Protein AF-A0A355SDH8-F1 (afdb_monomer)

Foldseek 3Di:
DDDPPPPPPLPVDDLVVVCVQFVVLSVLQVPDDPVLNCLLSPPDPDDDDDDDPPNCPLSSVLSNLVCCCRVVVDPNVPDDDDDDDPVSVVVSVVSNCVRVDPPVPPDD

pLDDT: mean 80.69, std 19.31, range [29.2, 95.12]

Structure (mmCIF, N/CA/C/O backbone):
data_AF-A0A355SDH8-F1
#
_entry.id   AF-A0A355SDH8-F1
#
loop_
_atom_site.group_PDB
_atom_site.id
_atom_site.type_symbol
_atom_site.label_atom_id
_atom_site.label_alt_id
_atom_site.label_comp_id
_atom_site.label_asym_id
_atom_site.label_entity_id
_atom_site.label_seq_id
_atom_site.pdbx_PDB_ins_code
_atom_site.Cartn_x
_atom_site.Cartn_y
_atom_site.Cartn_z
_atom_site.occupancy
_atom_site.B_iso_or_equiv
_atom_site.auth_seq_id
_atom_site.auth_comp_id
_atom_site.auth_asym_id
_atom_site.auth_atom_id
_atom_site.pdbx_PDB_model_num
ATOM 1 N N . MET A 1 1 ? 25.292 5.779 -24.339 1.00 31.70 1 MET A N 1
ATOM 2 C CA . MET A 1 1 ? 24.368 4.730 -24.814 1.00 31.70 1 MET A CA 1
ATOM 3 C C . MET A 1 1 ? 23.201 4.676 -23.837 1.00 31.70 1 MET A C 1
ATOM 5 O O . MET A 1 1 ? 23.418 4.231 -22.715 1.00 31.70 1 MET A O 1
ATOM 9 N N . PRO A 1 2 ? 22.033 5.254 -24.157 1.00 29.20 2 PRO A N 1
ATOM 10 C CA . PRO A 1 2 ? 20.913 5.255 -23.227 1.00 29.20 2 PRO A CA 1
ATOM 11 C C . PRO A 1 2 ? 20.304 3.853 -23.187 1.00 29.20 2 PRO A C 1
ATOM 13 O O . PRO A 1 2 ? 20.044 3.239 -24.219 1.00 29.20 2 PRO A O 1
ATOM 16 N N . VAL A 1 3 ? 20.135 3.326 -21.980 1.00 30.62 3 VAL A N 1
ATOM 17 C CA . VAL A 1 3 ? 19.501 2.030 -21.750 1.00 30.62 3 VAL A CA 1
ATOM 18 C C . VAL A 1 3 ? 18.007 2.213 -22.016 1.00 30.62 3 VAL A C 1
ATOM 20 O O . VAL A 1 3 ? 17.340 2.963 -21.305 1.00 30.62 3 VAL A O 1
ATOM 23 N N . HIS A 1 4 ? 17.489 1.576 -23.067 1.00 29.98 4 HIS A N 1
ATOM 24 C CA . HIS A 1 4 ? 16.054 1.505 -23.335 1.00 29.98 4 HIS A CA 1
ATOM 25 C C . HIS A 1 4 ? 15.353 0.816 -22.154 1.00 29.98 4 HIS A C 1
ATOM 27 O O . HIS A 1 4 ? 15.477 -0.391 -21.958 1.00 29.98 4 HIS A O 1
ATOM 33 N N . LEU A 1 5 ? 14.604 1.590 -21.366 1.00 35.72 5 LEU A N 1
ATOM 34 C CA . LEU A 1 5 ? 13.802 1.145 -20.216 1.00 35.72 5 LEU A CA 1
ATOM 35 C C . LEU A 1 5 ? 12.503 0.417 -20.626 1.00 35.72 5 LEU A C 1
ATOM 37 O O . LEU A 1 5 ? 11.496 0.492 -19.927 1.00 35.72 5 LEU A O 1
ATOM 41 N N . GLU A 1 6 ? 12.483 -0.286 -21.759 1.00 36.78 6 GLU A N 1
ATOM 42 C CA . GLU A 1 6 ? 11.230 -0.821 -22.309 1.00 36.78 6 GLU A CA 1
ATOM 43 C C . GLU A 1 6 ? 10.765 -2.150 -21.691 1.00 36.78 6 GLU A C 1
ATOM 45 O O . GLU A 1 6 ? 9.621 -2.530 -21.912 1.00 36.78 6 GLU A O 1
ATOM 50 N N . ASN A 1 7 ? 11.566 -2.824 -20.853 1.00 34.34 7 ASN A N 1
ATOM 51 C CA . ASN A 1 7 ? 11.279 -4.216 -20.459 1.00 34.34 7 ASN A CA 1
ATOM 52 C C . ASN A 1 7 ? 11.299 -4.541 -18.953 1.00 34.34 7 ASN A C 1
ATOM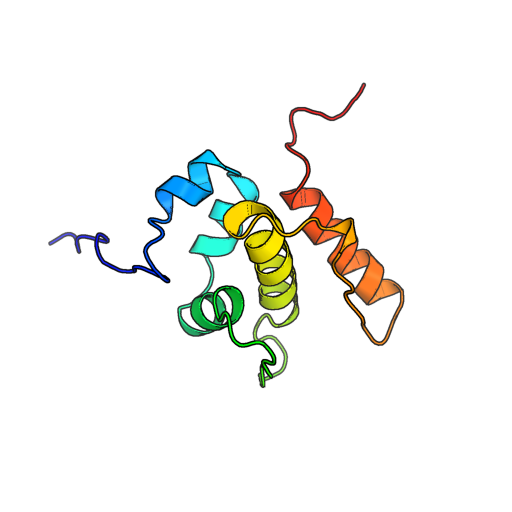 54 O O . ASN A 1 7 ? 11.472 -5.699 -18.583 1.00 34.34 7 ASN A O 1
ATOM 58 N N . LEU A 1 8 ? 11.027 -3.584 -18.061 1.00 38.94 8 LEU A N 1
ATOM 59 C CA . LEU A 1 8 ? 10.630 -3.915 -16.679 1.00 38.94 8 LEU A CA 1
ATOM 60 C C . LEU A 1 8 ? 9.107 -4.091 -16.604 1.00 38.94 8 LEU A C 1
ATOM 62 O O . LEU A 1 8 ? 8.379 -3.308 -15.997 1.00 38.94 8 LEU A O 1
ATOM 66 N N . ALA A 1 9 ? 8.618 -5.133 -17.282 1.00 40.47 9 ALA A N 1
ATOM 67 C CA . ALA A 1 9 ? 7.240 -5.582 -17.175 1.00 40.47 9 ALA A CA 1
ATOM 68 C C . ALA A 1 9 ? 7.039 -6.226 -15.802 1.00 40.47 9 ALA A C 1
ATOM 70 O O . ALA A 1 9 ? 7.391 -7.379 -15.565 1.00 40.47 9 ALA A O 1
ATOM 71 N N . VAL A 1 10 ? 6.441 -5.474 -14.889 1.00 48.72 10 VAL A N 1
ATOM 72 C CA . VAL A 1 10 ? 5.877 -6.048 -13.676 1.00 48.72 10 VAL A CA 1
ATOM 73 C C . VAL A 1 10 ? 4.482 -6.550 -14.032 1.00 48.72 10 VAL A C 1
ATOM 75 O O . VAL A 1 10 ? 3.513 -5.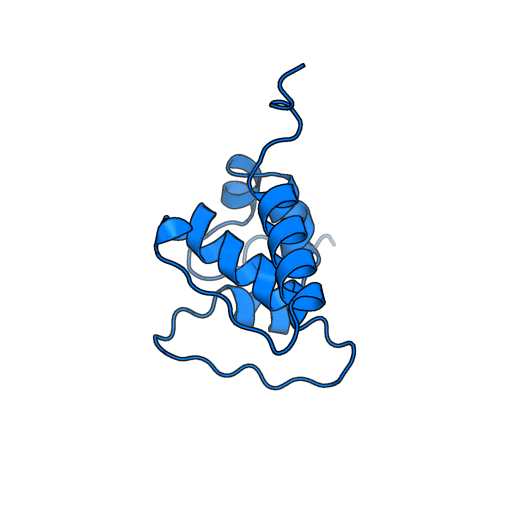801 -13.947 1.00 48.72 10 VAL A O 1
ATOM 78 N N . GLY A 1 11 ? 4.419 -7.780 -14.553 1.00 50.47 11 GLY A N 1
ATOM 79 C CA . GLY A 1 11 ? 3.193 -8.440 -15.013 1.00 50.47 11 GLY A CA 1
ATOM 80 C C . GLY A 1 11 ? 2.400 -7.610 -16.026 1.00 50.47 11 GLY A C 1
ATOM 81 O O . GLY A 1 11 ? 1.466 -6.924 -15.644 1.00 50.47 11 GLY A O 1
ATOM 82 N N . ASN A 1 12 ? 2.747 -7.656 -17.316 1.00 48.78 12 ASN A N 1
ATOM 83 C CA . ASN A 1 12 ? 2.028 -7.017 -18.442 1.00 48.78 12 ASN A CA 1
ATOM 84 C C . ASN A 1 12 ? 1.711 -5.500 -18.346 1.00 48.78 12 ASN A C 1
ATOM 86 O O . ASN A 1 12 ? 1.218 -4.924 -19.315 1.00 48.78 12 ASN A O 1
ATOM 90 N N . LEU A 1 13 ? 1.995 -4.822 -17.232 1.00 56.81 13 LEU A N 1
ATOM 91 C CA . LEU A 1 13 ? 1.663 -3.422 -16.989 1.00 56.81 13 LEU A CA 1
ATOM 92 C C . LEU A 1 13 ? 2.875 -2.538 -17.277 1.00 56.81 13 LEU A C 1
ATOM 94 O O . LEU A 1 13 ? 3.895 -2.606 -16.590 1.00 56.81 13 LEU A O 1
ATOM 98 N N . LYS A 1 14 ? 2.749 -1.665 -18.280 1.00 70.44 14 LYS A N 1
ATOM 99 C CA . LYS A 1 14 ? 3.714 -0.585 -18.521 1.00 70.44 14 LYS A CA 1
ATOM 100 C C . LYS A 1 14 ? 3.508 0.496 -17.461 1.00 70.44 14 LYS A C 1
ATOM 102 O O . LYS A 1 14 ? 2.381 0.942 -17.283 1.00 70.44 14 LYS A O 1
ATOM 107 N N . TYR A 1 15 ? 4.564 0.969 -16.795 1.00 74.12 15 TYR A N 1
ATOM 108 C CA . TYR A 1 15 ? 4.411 1.967 -15.723 1.00 74.12 15 TYR A CA 1
ATOM 109 C C . TYR A 1 15 ? 3.731 3.266 -16.179 1.00 74.12 15 TYR A C 1
ATOM 111 O O . TYR A 1 15 ? 3.016 3.870 -15.389 1.00 74.12 15 TYR A O 1
ATOM 119 N N . LYS A 1 16 ? 3.854 3.631 -17.461 1.00 73.31 16 LYS A N 1
ATOM 120 C CA . LYS A 1 16 ? 3.108 4.742 -18.072 1.00 73.31 16 LYS A CA 1
ATOM 121 C C . LYS A 1 16 ? 1.589 4.647 -17.845 1.00 73.31 16 LYS A C 1
ATOM 123 O O . LYS A 1 16 ? 0.958 5.642 -17.533 1.00 73.31 16 LYS A O 1
ATOM 128 N N . TYR A 1 17 ? 1.016 3.444 -17.897 1.00 78.56 17 TYR A N 1
ATOM 129 C CA . TYR A 1 17 ? -0.406 3.237 -17.596 1.00 78.56 17 TYR A CA 1
ATOM 130 C C . TYR A 1 17 ? -0.762 3.607 -16.146 1.00 78.56 17 TYR A C 1
ATOM 132 O O . TYR A 1 17 ? -1.865 4.065 -15.873 1.00 78.56 17 TYR A O 1
ATOM 140 N N . ILE A 1 18 ? 0.161 3.407 -15.201 1.00 76.75 18 ILE A N 1
ATOM 141 C CA . ILE A 1 18 ? -0.045 3.781 -13.798 1.00 76.75 18 ILE A CA 1
ATOM 142 C C . ILE A 1 18 ? -0.006 5.304 -13.639 1.00 76.75 18 ILE A C 1
ATOM 144 O O . ILE A 1 18 ? -0.824 5.847 -12.900 1.00 76.75 18 ILE A O 1
ATOM 148 N N . GLU A 1 19 ? 0.910 5.980 -14.337 1.00 79.88 19 GLU A N 1
ATOM 149 C CA . GLU A 1 19 ? 0.993 7.446 -14.363 1.00 79.88 19 GLU A CA 1
ATOM 150 C C . GLU A 1 19 ? -0.330 8.072 -14.819 1.00 79.88 19 GLU A C 1
ATOM 152 O O . GLU A 1 19 ? -0.853 8.950 -14.135 1.00 79.88 19 GLU A O 1
ATOM 157 N N . ASP A 1 20 ? -0.921 7.533 -15.891 1.00 78.81 20 ASP A N 1
ATOM 158 C CA . ASP A 1 20 ? -2.217 7.974 -16.421 1.00 78.81 20 ASP A CA 1
ATOM 159 C C . ASP A 1 20 ? -3.380 7.760 -15.421 1.00 78.81 20 ASP A C 1
ATOM 161 O O . ASP A 1 20 ? -4.397 8.449 -15.492 1.00 78.81 20 ASP A O 1
ATOM 165 N N . ILE A 1 21 ? -3.248 6.814 -14.476 1.00 81.38 21 ILE A N 1
ATOM 166 C CA . ILE A 1 21 ? -4.243 6.566 -13.417 1.00 81.38 21 ILE A CA 1
ATOM 167 C C . ILE A 1 21 ? -4.068 7.528 -12.237 1.00 81.38 21 ILE A C 1
ATOM 169 O O . ILE A 1 21 ? -5.053 8.059 -11.726 1.00 81.38 21 ILE A O 1
ATOM 173 N N . CYS A 1 22 ? -2.842 7.667 -11.729 1.00 81.50 22 CYS A N 1
ATOM 174 C CA . CYS A 1 22 ? -2.531 8.479 -10.555 1.00 81.50 22 CYS A CA 1
ATOM 175 C C . CYS A 1 22 ? -1.036 8.800 -10.507 1.00 81.50 22 CYS A C 1
ATOM 177 O O . CYS A 1 22 ? -0.193 7.928 -10.258 1.00 81.50 22 CYS A O 1
ATOM 179 N N . LYS A 1 23 ? -0.719 10.086 -10.670 1.00 84.38 23 LYS A N 1
ATOM 180 C CA . LYS A 1 23 ? 0.656 10.577 -10.705 1.00 84.38 23 LYS A CA 1
ATOM 181 C C . LYS A 1 23 ? 1.380 10.390 -9.371 1.00 84.38 23 LYS A C 1
ATOM 183 O O . LYS A 1 23 ? 2.531 9.967 -9.353 1.00 84.38 23 LYS A O 1
ATOM 188 N N . GLU A 1 24 ? 0.726 10.656 -8.244 1.00 85.50 24 GLU A N 1
ATOM 189 C CA . GLU A 1 24 ? 1.361 10.570 -6.927 1.00 85.50 24 GLU A CA 1
ATOM 190 C C . GLU A 1 24 ? 1.721 9.122 -6.559 1.00 85.50 24 GLU A C 1
ATOM 192 O O . GLU A 1 24 ? 2.790 8.865 -5.994 1.00 85.50 24 GLU A O 1
ATOM 197 N N . PHE A 1 25 ? 0.856 8.161 -6.904 1.00 87.62 25 PHE A N 1
ATOM 198 C CA . PHE A 1 25 ? 1.174 6.741 -6.766 1.00 87.62 25 PHE A CA 1
ATOM 199 C C . PHE A 1 25 ? 2.327 6.345 -7.691 1.00 87.62 25 PHE A C 1
ATOM 201 O O . PHE A 1 25 ? 3.269 5.704 -7.224 1.00 87.62 25 PHE A O 1
ATOM 208 N N . TYR A 1 26 ? 2.294 6.753 -8.963 1.00 89.19 26 TYR A N 1
ATOM 209 C CA . TYR A 1 26 ? 3.376 6.489 -9.912 1.00 89.19 26 TYR A CA 1
ATOM 210 C C . TYR A 1 26 ? 4.729 7.001 -9.398 1.00 89.19 26 TYR A C 1
ATOM 212 O O . TYR A 1 26 ? 5.678 6.222 -9.305 1.00 89.19 26 TYR A O 1
ATOM 220 N N . ASP A 1 27 ? 4.793 8.260 -8.957 1.00 89.81 27 ASP A N 1
ATOM 221 C CA . ASP A 1 27 ? 6.008 8.894 -8.434 1.00 89.81 27 ASP A CA 1
ATOM 222 C C . ASP A 1 27 ? 6.572 8.160 -7.204 1.00 89.81 27 ASP A C 1
ATOM 224 O O . ASP A 1 27 ? 7.790 8.094 -7.010 1.00 89.81 27 ASP A O 1
ATOM 228 N N . SER A 1 28 ? 5.700 7.605 -6.356 1.00 91.50 28 SER A N 1
ATOM 229 C CA . SER A 1 28 ? 6.097 6.735 -5.242 1.00 91.50 28 SER A CA 1
ATOM 230 C C . SER A 1 28 ? 6.606 5.381 -5.743 1.00 91.50 28 SER A C 1
ATOM 232 O O . SER A 1 28 ? 7.654 4.906 -5.302 1.00 91.50 28 SER A O 1
ATOM 234 N N . PHE A 1 29 ? 5.878 4.756 -6.665 1.00 92.12 29 PHE A N 1
ATOM 235 C CA . PHE A 1 29 ? 6.133 3.400 -7.130 1.00 92.12 29 PHE A CA 1
ATOM 236 C C . PHE A 1 29 ? 7.446 3.284 -7.917 1.00 92.12 29 PHE A C 1
ATOM 238 O O . PHE A 1 29 ? 8.214 2.344 -7.705 1.00 92.12 29 PHE A O 1
ATOM 245 N N . ILE A 1 30 ? 7.765 4.250 -8.786 1.00 92.19 30 ILE A N 1
ATOM 246 C CA . ILE A 1 30 ? 8.997 4.203 -9.591 1.00 92.19 30 ILE A CA 1
ATOM 247 C C . ILE A 1 30 ? 10.270 4.291 -8.740 1.00 92.19 30 ILE A C 1
ATOM 249 O O . ILE A 1 30 ? 11.285 3.705 -9.122 1.00 92.19 30 ILE A O 1
ATOM 253 N N . LYS A 1 31 ? 10.200 4.957 -7.576 1.00 93.50 31 LYS A N 1
ATOM 254 C CA . LYS A 1 31 ? 11.310 5.121 -6.618 1.00 93.50 31 LYS A CA 1
ATOM 255 C C . LYS A 1 31 ? 11.623 3.851 -5.829 1.00 93.50 31 LYS A C 1
ATOM 257 O O . LYS A 1 31 ? 12.660 3.787 -5.173 1.00 93.50 31 LYS A O 1
ATOM 262 N N . LEU A 1 32 ? 10.736 2.858 -5.860 1.00 93.75 32 LEU A N 1
ATOM 263 C CA . LEU A 1 32 ? 10.971 1.572 -5.218 1.00 93.75 32 LEU A CA 1
ATOM 264 C C . LEU A 1 32 ? 12.106 0.821 -5.924 1.00 93.75 32 LEU A C 1
ATOM 266 O O . LEU A 1 32 ? 12.218 0.843 -7.153 1.00 93.75 32 LEU A O 1
ATOM 270 N N . ASN A 1 33 ? 12.920 0.112 -5.144 1.00 92.62 33 ASN A N 1
ATOM 271 C CA . ASN A 1 33 ? 13.870 -0.844 -5.711 1.00 92.62 33 ASN A CA 1
ATOM 272 C C . ASN A 1 33 ? 13.145 -2.102 -6.224 1.00 92.62 33 ASN A C 1
ATOM 274 O O . ASN A 1 33 ? 11.957 -2.304 -5.959 1.00 92.62 33 ASN A O 1
ATOM 278 N N . ASP A 1 34 ? 13.863 -2.968 -6.933 1.00 90.69 34 ASP A N 1
ATOM 279 C CA . ASP A 1 34 ? 13.258 -4.125 -7.602 1.00 90.69 34 ASP A CA 1
ATOM 280 C C . ASP A 1 34 ? 12.610 -5.114 -6.622 1.00 90.69 34 ASP A C 1
ATOM 282 O O . ASP A 1 34 ? 11.506 -5.594 -6.874 1.00 90.69 34 ASP A O 1
ATOM 286 N N . TYR A 1 35 ? 13.218 -5.341 -5.452 1.00 90.94 35 TYR A N 1
ATOM 287 C CA . TYR A 1 35 ? 12.640 -6.189 -4.402 1.00 90.94 35 TYR A CA 1
ATOM 288 C C . TYR A 1 35 ? 11.323 -5.623 -3.858 1.00 90.94 35 TYR A C 1
ATOM 290 O O . TYR A 1 35 ? 10.350 -6.349 -3.659 1.00 90.94 35 TYR A O 1
ATOM 298 N N . GLN A 1 36 ? 11.272 -4.312 -3.627 1.00 94.50 36 GLN A N 1
ATOM 299 C CA . GLN A 1 36 ? 10.069 -3.626 -3.167 1.00 94.50 36 GLN A CA 1
ATOM 300 C C . GLN A 1 36 ? 8.981 -3.633 -4.246 1.00 94.50 36 GLN A C 1
ATOM 302 O O . GLN A 1 36 ? 7.825 -3.906 -3.925 1.00 94.50 36 GLN A O 1
ATOM 307 N N . LYS A 1 37 ? 9.332 -3.396 -5.518 1.00 93.56 37 LYS A N 1
ATOM 308 C CA . LYS A 1 37 ? 8.399 -3.490 -6.654 1.00 93.56 37 LYS A CA 1
ATOM 309 C C . LYS A 1 37 ? 7.817 -4.894 -6.773 1.00 93.56 37 LYS A C 1
ATOM 311 O O . LYS A 1 37 ? 6.598 -5.029 -6.878 1.00 93.56 37 LYS A O 1
ATOM 316 N N . ALA A 1 38 ? 8.654 -5.926 -6.681 1.00 91.75 38 ALA A N 1
ATOM 317 C CA . ALA A 1 38 ? 8.216 -7.318 -6.687 1.00 91.75 38 ALA A CA 1
ATOM 318 C C . ALA A 1 38 ? 7.255 -7.613 -5.522 1.00 91.75 38 ALA A C 1
ATOM 320 O O . ALA A 1 38 ? 6.189 -8.179 -5.733 1.00 91.75 38 ALA A O 1
ATOM 321 N N . ALA A 1 39 ? 7.553 -7.146 -4.306 1.00 93.88 39 ALA A N 1
ATOM 322 C CA . ALA A 1 39 ? 6.658 -7.313 -3.158 1.00 93.88 39 ALA A CA 1
ATOM 323 C C . ALA A 1 39 ? 5.305 -6.585 -3.335 1.00 93.88 39 ALA A C 1
ATOM 325 O O . ALA A 1 39 ? 4.240 -7.138 -3.038 1.00 93.88 39 ALA A O 1
ATOM 326 N N . VAL A 1 40 ? 5.322 -5.352 -3.859 1.00 94.69 40 VAL A N 1
ATOM 327 C CA . VAL A 1 40 ? 4.102 -4.576 -4.152 1.00 94.69 40 VAL A CA 1
ATOM 328 C C . VAL A 1 40 ? 3.227 -5.285 -5.185 1.00 94.69 40 VAL A C 1
ATOM 330 O O . VAL A 1 40 ? 2.005 -5.287 -5.071 1.00 94.69 40 VAL A O 1
ATOM 333 N N . THR A 1 41 ? 3.828 -5.945 -6.162 1.00 92.94 41 THR A N 1
ATOM 334 C CA . THR A 1 41 ? 3.106 -6.508 -7.312 1.00 92.94 41 THR A CA 1
ATOM 335 C C . THR A 1 41 ? 2.918 -8.014 -7.276 1.00 92.94 41 THR A C 1
ATOM 337 O O . THR A 1 41 ? 2.236 -8.545 -8.136 1.00 92.94 41 THR A O 1
ATOM 340 N N . ASN A 1 42 ? 3.442 -8.695 -6.258 1.00 91.81 42 ASN A N 1
ATOM 341 C CA . ASN A 1 42 ? 3.171 -10.106 -6.007 1.00 91.81 42 ASN A CA 1
ATOM 342 C C . ASN A 1 42 ? 1.647 -10.366 -5.899 1.00 91.81 42 ASN A C 1
ATOM 344 O O . ASN A 1 42 ? 0.939 -9.631 -5.218 1.00 91.81 42 ASN A O 1
ATOM 348 N N . GLU A 1 43 ? 1.116 -11.390 -6.556 1.00 88.12 43 GLU A N 1
ATOM 349 C CA . GLU A 1 43 ? -0.334 -11.669 -6.580 1.00 88.12 43 GLU A CA 1
ATOM 350 C C . GLU A 1 43 ? -0.701 -12.961 -5.848 1.00 88.12 43 GLU A C 1
ATOM 352 O O . GLU A 1 43 ? -1.823 -13.458 -5.970 1.00 88.12 43 GLU A O 1
ATOM 357 N N . ASP A 1 44 ? 0.229 -13.498 -5.061 1.00 90.50 44 ASP A N 1
ATOM 358 C CA . ASP A 1 44 ? -0.011 -14.702 -4.286 1.00 90.50 44 ASP A CA 1
ATOM 359 C C . ASP A 1 44 ? -1.110 -14.438 -3.251 1.00 90.50 44 ASP A C 1
ATOM 361 O O . ASP A 1 44 ? -1.169 -13.383 -2.613 1.00 90.50 44 ASP A O 1
ATOM 365 N N . LYS A 1 45 ? -1.989 -15.427 -3.049 1.00 89.56 45 LYS A N 1
ATOM 366 C CA . LYS A 1 45 ? -3.103 -15.322 -2.088 1.00 89.56 45 LYS A CA 1
ATOM 367 C C . LYS A 1 45 ? -2.631 -15.028 -0.660 1.00 89.56 45 LYS A C 1
ATOM 369 O O . LYS A 1 45 ? -3.368 -14.419 0.110 1.00 89.56 45 LYS A O 1
ATOM 374 N N . ALA A 1 46 ? -1.431 -15.482 -0.308 1.00 91.75 46 ALA A N 1
ATOM 375 C CA . ALA A 1 46 ? -0.775 -15.213 0.960 1.00 91.75 46 ALA A CA 1
ATOM 376 C C . ALA A 1 46 ? 0.707 -14.935 0.702 1.00 91.75 46 ALA A C 1
ATOM 378 O O . ALA A 1 46 ? 1.368 -15.691 -0.006 1.00 91.75 46 ALA A O 1
ATOM 379 N N . PHE A 1 47 ? 1.223 -13.860 1.292 1.00 91.06 47 PHE A N 1
ATOM 380 C CA . PHE A 1 47 ? 2.585 -13.393 1.068 1.00 91.06 47 PHE A CA 1
ATOM 381 C C . PHE A 1 47 ? 3.187 -12.871 2.374 1.00 91.06 47 PHE A C 1
ATOM 383 O O . PHE A 1 47 ? 2.578 -12.048 3.060 1.00 91.06 47 PHE A O 1
ATOM 390 N N . LEU A 1 48 ? 4.393 -13.336 2.706 1.00 92.12 48 LEU A N 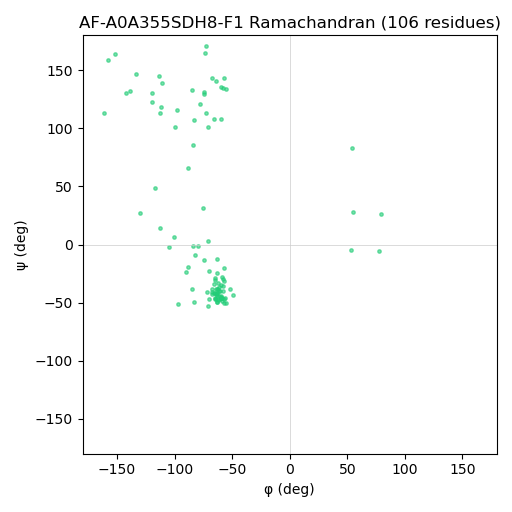1
ATOM 391 C CA . LEU A 1 48 ? 5.161 -12.875 3.860 1.00 92.12 48 LEU A CA 1
ATOM 392 C C . LEU A 1 48 ? 6.391 -12.103 3.382 1.00 92.12 48 LEU A C 1
ATOM 394 O O . LEU A 1 48 ? 7.284 -12.665 2.753 1.00 92.12 48 LEU A O 1
ATOM 398 N N . LEU A 1 49 ? 6.464 -10.822 3.741 1.00 88.75 49 LEU A N 1
ATOM 399 C CA . LEU A 1 49 ? 7.619 -9.980 3.450 1.00 88.75 49 LEU A CA 1
ATOM 400 C C . LEU A 1 49 ? 8.522 -9.872 4.677 1.00 88.75 49 LEU A C 1
ATOM 402 O O . LEU A 1 49 ? 8.255 -9.082 5.585 1.00 88.75 49 LEU A O 1
ATOM 406 N N . ASN A 1 50 ? 9.617 -10.629 4.685 1.00 88.44 50 ASN A N 1
ATOM 407 C CA . ASN A 1 50 ? 10.652 -10.467 5.698 1.00 88.44 50 ASN A CA 1
ATOM 408 C C . ASN A 1 50 ? 11.636 -9.364 5.285 1.00 88.44 50 ASN A C 1
ATOM 410 O O . ASN A 1 50 ? 12.087 -9.329 4.142 1.00 88.44 50 ASN A O 1
ATOM 414 N N . ALA A 1 51 ? 11.972 -8.451 6.197 1.00 84.06 51 ALA A N 1
ATOM 415 C CA . ALA A 1 51 ? 12.946 -7.401 5.911 1.00 84.06 51 ALA A CA 1
ATOM 416 C C . ALA A 1 51 ? 13.568 -6.828 7.190 1.00 84.06 51 ALA A C 1
ATOM 418 O O . ALA A 1 51 ? 12.948 -6.859 8.254 1.00 84.06 51 ALA A O 1
ATOM 419 N N . SER A 1 52 ? 14.738 -6.201 7.075 1.00 87.50 52 SER A N 1
ATOM 420 C CA . SER A 1 52 ? 15.419 -5.511 8.181 1.00 87.50 52 SER A CA 1
ATOM 421 C C . SER A 1 52 ? 14.751 -4.181 8.556 1.00 87.50 52 SER A C 1
ATOM 423 O O . SER A 1 52 ? 13.915 -3.646 7.821 1.00 87.50 52 SER A O 1
ATOM 425 N N . VAL A 1 53 ? 15.072 -3.625 9.725 1.00 88.00 53 VAL A N 1
ATOM 426 C CA . VAL A 1 53 ? 14.632 -2.269 10.112 1.00 88.00 53 VAL A CA 1
ATOM 427 C C . VAL A 1 53 ? 15.112 -1.247 9.069 1.00 88.00 53 VAL A C 1
ATOM 429 O O . VAL A 1 53 ? 16.176 -1.408 8.483 1.00 88.00 53 VAL A O 1
ATOM 432 N N . GLY A 1 54 ? 14.295 -0.228 8.781 1.00 86.81 54 GLY A N 1
ATOM 433 C CA . GLY A 1 54 ? 14.633 0.820 7.806 1.00 86.81 54 GLY A CA 1
ATOM 434 C C . GLY A 1 54 ? 14.477 0.431 6.329 1.00 86.81 54 GLY A C 1
ATOM 435 O O . GLY A 1 54 ? 14.543 1.298 5.468 1.00 86.81 54 GLY A O 1
ATOM 436 N N . SER A 1 55 ? 14.162 -0.828 6.006 1.00 87.44 55 SER A N 1
ATOM 437 C CA . SER A 1 55 ? 14.042 -1.319 4.620 1.00 87.44 55 SER A CA 1
ATOM 438 C C . SER A 1 55 ? 12.824 -0.803 3.831 1.00 87.44 55 SER A C 1
ATOM 440 O O . SER A 1 55 ? 12.567 -1.251 2.712 1.00 87.44 55 SER A O 1
ATOM 442 N N . GLY A 1 56 ? 12.012 0.076 4.425 1.00 91.62 56 GLY A N 1
ATOM 443 C CA . GLY A 1 56 ? 10.812 0.621 3.788 1.00 91.62 56 GLY A CA 1
ATOM 444 C C . GLY A 1 56 ? 9.581 -0.295 3.803 1.00 91.62 56 GLY A C 1
ATOM 445 O O . GLY A 1 56 ? 8.718 -0.134 2.946 1.00 91.62 56 GLY A O 1
ATOM 446 N N . LYS A 1 57 ? 9.440 -1.224 4.766 1.00 93.50 57 LYS A N 1
ATOM 447 C CA . LYS A 1 57 ? 8.252 -2.108 4.886 1.00 93.50 57 LYS A CA 1
ATOM 448 C C . LYS A 1 57 ? 6.918 -1.352 4.831 1.00 93.50 57 LYS A C 1
ATOM 450 O O . LYS A 1 57 ? 6.016 -1.754 4.106 1.00 93.50 57 LYS A O 1
ATOM 455 N N . THR A 1 58 ? 6.812 -0.223 5.532 1.00 92.81 58 THR A N 1
ATOM 456 C CA . THR A 1 58 ? 5.609 0.625 5.498 1.00 92.81 58 THR A CA 1
ATOM 457 C C . THR A 1 58 ? 5.367 1.221 4.111 1.00 92.81 58 THR A C 1
ATOM 459 O O . THR A 1 58 ? 4.228 1.294 3.664 1.00 92.81 58 THR A O 1
ATOM 462 N N . THR A 1 59 ? 6.426 1.617 3.400 1.00 93.94 59 THR A N 1
ATOM 463 C CA . THR A 1 59 ? 6.331 2.113 2.019 1.00 93.94 59 THR A CA 1
ATOM 464 C C . THR A 1 59 ? 5.813 1.021 1.086 1.00 93.94 59 THR A C 1
ATOM 466 O O . THR A 1 59 ? 4.904 1.282 0.301 1.00 93.94 59 THR A O 1
ATOM 469 N N . VAL A 1 60 ? 6.328 -0.205 1.215 1.00 95.12 60 VAL A N 1
ATOM 470 C CA . VAL A 1 60 ? 5.846 -1.366 0.452 1.00 95.12 60 VAL A CA 1
ATOM 471 C C . VAL A 1 60 ? 4.377 -1.646 0.755 1.00 95.12 60 VAL A C 1
ATOM 473 O O . VAL A 1 60 ? 3.593 -1.786 -0.175 1.00 95.12 60 VAL A O 1
ATOM 476 N N . LEU A 1 61 ? 3.977 -1.656 2.029 1.00 94.88 61 LEU A N 1
ATOM 477 C CA . LEU A 1 61 ? 2.587 -1.885 2.430 1.00 94.88 61 LEU A CA 1
ATOM 478 C C . LEU A 1 61 ? 1.630 -0.835 1.842 1.00 94.88 61 LEU A C 1
ATOM 480 O O . LEU A 1 61 ? 0.597 -1.191 1.284 1.00 94.88 61 LEU A O 1
ATOM 484 N N . VAL A 1 62 ? 1.984 0.451 1.909 1.00 95.00 62 VAL A N 1
ATOM 485 C CA . VAL A 1 62 ? 1.169 1.529 1.322 1.00 95.00 62 VAL A CA 1
ATOM 486 C C . VAL A 1 62 ? 1.056 1.363 -0.194 1.00 95.00 62 VAL A C 1
ATOM 488 O O . VAL A 1 62 ? -0.048 1.390 -0.733 1.00 95.00 62 VAL A O 1
ATOM 491 N N . ASN A 1 63 ? 2.176 1.133 -0.887 1.00 95.06 63 ASN A N 1
ATOM 492 C CA . ASN A 1 63 ? 2.164 0.938 -2.338 1.00 95.06 63 ASN A CA 1
ATOM 493 C C . ASN A 1 63 ? 1.408 -0.340 -2.736 1.00 95.06 63 ASN A C 1
ATOM 495 O O . ASN A 1 63 ? 0.770 -0.354 -3.781 1.00 95.06 63 ASN A O 1
ATOM 499 N N . LYS A 1 64 ? 1.409 -1.386 -1.897 1.00 94.81 64 LYS A N 1
ATOM 500 C CA . LYS A 1 64 ? 0.624 -2.612 -2.096 1.00 94.81 64 LYS A CA 1
ATOM 501 C C . LYS A 1 64 ? -0.874 -2.341 -2.086 1.00 94.81 64 LYS A C 1
ATOM 503 O O . LYS A 1 64 ? -1.576 -2.772 -2.996 1.00 94.81 64 LYS A O 1
ATOM 508 N N . VAL A 1 65 ? -1.355 -1.614 -1.079 1.00 94.50 65 VAL A N 1
ATOM 509 C CA . VAL A 1 65 ? -2.770 -1.230 -0.965 1.00 94.50 65 VAL A CA 1
ATOM 510 C C . VAL A 1 65 ? -3.196 -0.412 -2.185 1.00 94.50 65 VAL A C 1
ATOM 512 O O . VAL A 1 65 ? -4.221 -0.704 -2.799 1.00 94.50 65 VAL A O 1
ATOM 515 N N . LEU A 1 66 ? -2.375 0.561 -2.590 1.00 93.06 66 LEU A N 1
ATOM 516 C CA . LEU A 1 66 ? -2.642 1.385 -3.771 1.00 93.06 66 LEU A CA 1
ATOM 517 C C . LEU A 1 66 ? -2.610 0.579 -5.067 1.00 93.06 66 LEU A C 1
ATOM 519 O O . LEU A 1 66 ? -3.485 0.758 -5.903 1.00 93.06 66 LEU A O 1
ATOM 523 N N . TYR A 1 67 ? -1.659 -0.338 -5.229 1.00 93.00 67 TYR A N 1
ATOM 524 C CA . TYR A 1 67 ? -1.601 -1.227 -6.385 1.00 93.00 67 TYR A CA 1
ATOM 525 C C . TYR A 1 67 ? -2.875 -2.072 -6.500 1.00 93.00 67 TYR A C 1
ATOM 527 O O . TYR A 1 67 ? -3.510 -2.111 -7.556 1.00 93.00 67 TYR A O 1
ATOM 535 N N . LEU A 1 68 ? -3.308 -2.694 -5.399 1.00 92.19 68 LEU A N 1
ATOM 536 C CA . LEU A 1 68 ? -4.541 -3.476 -5.386 1.00 92.19 68 LEU A CA 1
ATOM 537 C C . LEU A 1 68 ? -5.769 -2.606 -5.710 1.00 92.19 68 LEU A C 1
ATOM 539 O O . LEU A 1 68 ? -6.637 -3.027 -6.473 1.00 92.19 68 LEU A O 1
ATOM 543 N N . GLY A 1 69 ? -5.821 -1.380 -5.185 1.00 90.00 69 GLY A N 1
ATOM 544 C CA . GLY A 1 69 ? -6.929 -0.451 -5.408 1.00 90.00 69 GLY A CA 1
ATOM 545 C C . GLY A 1 69 ? -6.988 0.125 -6.820 1.00 90.00 69 GLY A C 1
ATOM 546 O O . GLY A 1 69 ? -8.007 0.043 -7.503 1.00 90.00 69 GLY A O 1
ATOM 547 N N . MET A 1 70 ? -5.879 0.697 -7.274 1.00 86.94 70 MET A N 1
ATOM 548 C CA . MET A 1 70 ? -5.803 1.487 -8.501 1.00 86.94 70 MET A CA 1
ATOM 549 C C . MET A 1 70 ? -5.590 0.624 -9.739 1.00 86.94 70 MET A C 1
ATOM 551 O O . MET A 1 70 ? -6.174 0.901 -10.789 1.00 86.94 70 MET A O 1
ATOM 555 N N . VAL A 1 71 ? -4.781 -0.431 -9.616 1.00 87.88 71 VAL A N 1
ATOM 556 C CA . VAL A 1 71 ? -4.394 -1.289 -10.741 1.00 87.88 71 VAL A CA 1
ATOM 557 C C . VAL A 1 71 ? -5.269 -2.534 -10.793 1.00 87.88 71 VAL A C 1
ATOM 559 O O . VAL A 1 71 ? -5.866 -2.811 -11.830 1.00 87.88 71 VAL A O 1
ATOM 562 N N . LYS A 1 72 ? -5.410 -3.253 -9.673 1.00 88.81 72 LYS A N 1
ATOM 563 C CA . LYS A 1 72 ? -6.246 -4.468 -9.603 1.00 88.81 72 LYS A CA 1
ATOM 564 C C . LYS A 1 72 ? -7.727 -4.189 -9.360 1.00 88.81 72 LYS A C 1
ATOM 566 O O . LYS A 1 72 ? -8.517 -5.128 -9.336 1.00 88.81 72 LYS A O 1
ATOM 571 N N . LYS A 1 73 ? -8.105 -2.913 -9.215 1.00 89.19 73 LYS A N 1
ATOM 572 C CA . LYS A 1 73 ? 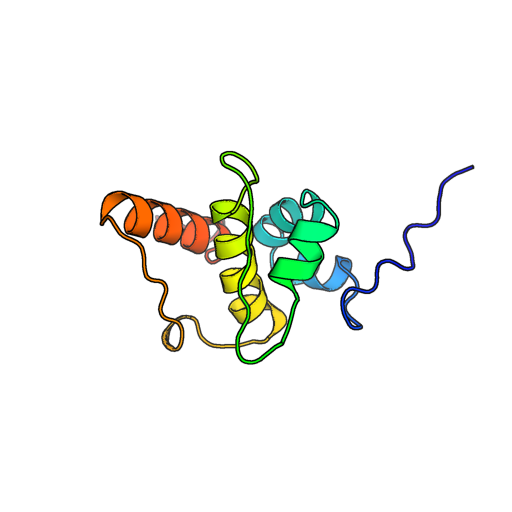-9.494 -2.456 -9.044 1.00 89.19 73 LYS A CA 1
ATOM 573 C C . LYS A 1 73 ? -10.214 -3.130 -7.869 1.00 89.19 73 LYS A C 1
ATOM 575 O O . LYS A 1 73 ? -11.436 -3.258 -7.874 1.00 89.19 73 LYS A O 1
ATOM 580 N N . VAL A 1 74 ? -9.468 -3.545 -6.843 1.00 91.25 74 VAL A N 1
ATOM 581 C CA . VAL A 1 74 ? -10.037 -4.056 -5.595 1.00 91.25 74 VAL A CA 1
ATOM 582 C C . VAL A 1 74 ? -10.513 -2.854 -4.774 1.00 91.25 74 VAL A C 1
ATOM 584 O O . VAL A 1 74 ? -9.703 -1.993 -4.444 1.00 91.25 74 VAL A O 1
ATOM 587 N N . PRO A 1 75 ? -11.801 -2.747 -4.410 1.00 90.38 75 PRO A N 1
ATOM 588 C CA . PRO A 1 75 ? -12.271 -1.611 -3.622 1.00 90.38 75 PRO A CA 1
ATOM 589 C C . PRO A 1 75 ? -11.542 -1.520 -2.276 1.00 90.38 75 PRO A C 1
ATOM 591 O O . PRO A 1 75 ? -11.426 -2.526 -1.576 1.00 90.38 75 PRO A O 1
ATOM 594 N N . LEU A 1 76 ? -11.107 -0.318 -1.874 1.00 89.12 76 LEU A N 1
ATOM 595 C CA . LEU A 1 76 ? -10.460 -0.104 -0.568 1.00 89.12 76 LEU A CA 1
ATOM 596 C C . LEU A 1 76 ? -11.353 -0.551 0.600 1.00 89.12 76 LEU A C 1
ATOM 598 O O . LEU A 1 76 ? -10.852 -1.058 1.596 1.00 89.12 76 LEU A O 1
ATOM 602 N N . SER A 1 77 ? -12.677 -0.443 0.450 1.00 91.69 77 SER A N 1
ATOM 603 C CA . SER A 1 77 ? -13.672 -0.931 1.417 1.00 91.69 77 SER A CA 1
ATOM 604 C C . SER A 1 77 ? -13.661 -2.451 1.628 1.00 91.69 77 SER A C 1
ATOM 606 O O . SER A 1 77 ? -14.272 -2.932 2.577 1.00 91.69 77 SER A O 1
ATOM 608 N N . LYS A 1 78 ? -12.976 -3.215 0.768 1.00 94.56 78 LYS A N 1
ATOM 609 C CA . LYS A 1 78 ? -12.775 -4.666 0.904 1.00 94.56 78 LYS A CA 1
ATOM 610 C C . LYS A 1 78 ? -11.394 -5.036 1.455 1.00 94.56 78 LYS A C 1
ATOM 612 O O . LYS A 1 78 ? -11.054 -6.215 1.480 1.00 94.56 78 LYS A O 1
ATOM 617 N N . MET A 1 79 ? -10.588 -4.058 1.867 1.00 92.94 79 MET A N 1
ATOM 618 C CA . MET A 1 79 ? -9.245 -4.281 2.396 1.00 92.94 79 MET A CA 1
ATOM 619 C C . MET A 1 79 ? -9.188 -3.976 3.887 1.00 92.94 79 MET A C 1
ATOM 621 O O . MET A 1 79 ? -9.708 -2.962 4.344 1.00 92.94 79 MET A O 1
ATOM 625 N N . PHE A 1 80 ? -8.470 -4.818 4.626 1.00 93.62 80 PHE A N 1
ATOM 626 C CA . PHE A 1 80 ? -8.122 -4.566 6.019 1.00 93.62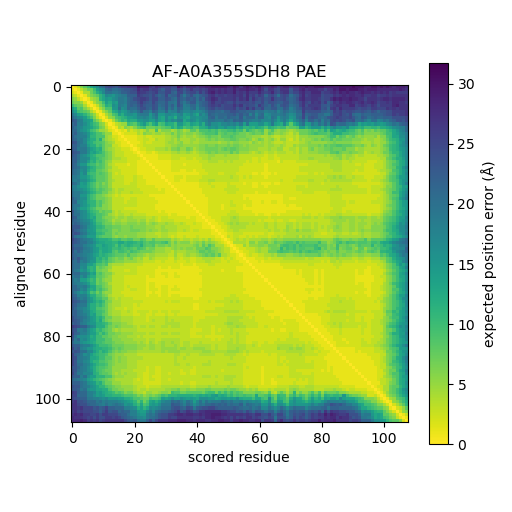 80 PHE A CA 1
ATOM 627 C C .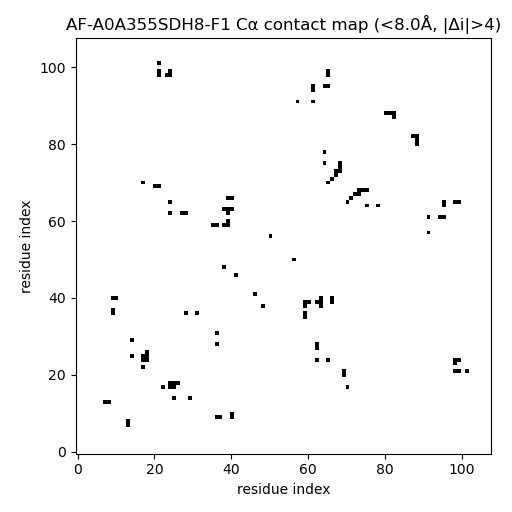 PHE A 1 80 ? -6.606 -4.516 6.164 1.00 93.62 80 PHE A C 1
ATOM 629 O O . PHE A 1 80 ? -5.896 -5.404 5.694 1.00 93.62 80 PHE A O 1
ATOM 636 N N . VAL A 1 81 ? -6.118 -3.468 6.825 1.00 92.81 81 VAL A N 1
ATOM 637 C CA . VAL A 1 81 ? -4.705 -3.304 7.173 1.00 92.81 81 VAL A CA 1
ATOM 638 C C . VAL A 1 81 ? -4.609 -3.226 8.688 1.00 92.81 81 VAL A C 1
ATOM 640 O O . VAL A 1 81 ? -5.239 -2.372 9.306 1.00 92.81 81 VAL A O 1
ATOM 643 N N . LEU A 1 82 ? -3.828 -4.126 9.281 1.00 93.69 82 LEU A N 1
ATOM 644 C CA . LEU A 1 82 ? -3.642 -4.228 10.725 1.00 93.69 82 LEU A CA 1
ATOM 645 C C . LEU A 1 82 ? -2.201 -3.878 11.096 1.00 93.69 82 LEU A C 1
ATOM 647 O O . LEU A 1 82 ? -1.260 -4.175 10.361 1.00 93.69 82 LEU A O 1
ATOM 651 N N . THR A 1 83 ? -2.032 -3.246 12.250 1.00 93.62 83 THR A N 1
ATOM 652 C CA . THR A 1 83 ? -0.732 -2.903 12.832 1.00 93.62 83 THR A CA 1
ATOM 653 C C . THR A 1 83 ? -0.860 -2.846 14.352 1.00 93.62 83 THR A C 1
ATOM 655 O O . THR A 1 83 ? -1.967 -2.796 14.882 1.00 93.62 83 THR A O 1
ATOM 658 N N . PHE A 1 84 ? 0.265 -2.866 15.063 1.00 93.62 84 PHE A N 1
ATOM 659 C CA . PHE A 1 84 ? 0.286 -2.962 16.524 1.00 93.62 84 PHE A CA 1
ATOM 660 C C . PHE A 1 84 ? -0.203 -1.702 17.247 1.00 93.62 84 PHE A C 1
ATOM 662 O O . PHE A 1 84 ? -0.583 -1.787 18.410 1.00 93.62 84 PHE A O 1
ATOM 669 N N . THR A 1 85 ? -0.166 -0.529 16.606 1.00 94.81 85 THR A N 1
ATOM 670 C CA . THR A 1 85 ? -0.507 0.741 17.263 1.00 94.81 85 THR A CA 1
ATOM 671 C C . THR A 1 85 ? -1.435 1.601 16.417 1.00 94.81 85 THR A C 1
ATOM 673 O O . THR A 1 85 ? -1.301 1.665 15.194 1.00 94.81 85 THR A O 1
ATOM 676 N N . ASN A 1 86 ? -2.319 2.349 17.082 1.00 94.94 86 ASN A N 1
ATOM 677 C CA . ASN A 1 86 ? -3.201 3.317 16.422 1.00 94.94 86 ASN A CA 1
ATOM 678 C C . ASN A 1 86 ? -2.406 4.365 15.635 1.00 94.94 86 ASN A C 1
ATOM 680 O O . ASN A 1 86 ? -2.743 4.662 14.497 1.00 94.94 86 ASN A O 1
ATOM 684 N N . LYS A 1 87 ? -1.282 4.839 16.189 1.00 94.56 87 LYS A N 1
ATOM 685 C CA . LYS A 1 87 ? -0.402 5.793 15.504 1.00 94.56 87 LYS A CA 1
ATOM 686 C C . LYS A 1 87 ? 0.090 5.257 14.157 1.00 94.56 87 LYS A C 1
ATOM 688 O O . LYS A 1 87 ? 0.012 5.957 13.154 1.00 94.56 87 LYS A O 1
ATOM 693 N N . ALA A 1 88 ? 0.563 4.010 14.112 1.00 92.50 88 ALA A N 1
ATOM 694 C CA . ALA A 1 88 ? 0.992 3.407 12.853 1.00 92.50 88 ALA A CA 1
ATOM 695 C C . ALA A 1 88 ? -0.185 3.216 11.880 1.00 92.50 88 ALA A C 1
ATOM 697 O O . ALA A 1 88 ? -0.004 3.350 10.669 1.00 92.50 88 ALA A O 1
ATOM 698 N N . ALA A 1 89 ? -1.383 2.918 12.393 1.00 92.62 89 ALA A N 1
ATOM 699 C CA . ALA A 1 89 ? -2.580 2.771 11.570 1.00 92.62 89 ALA A CA 1
ATOM 700 C C . ALA A 1 89 ? -2.959 4.108 10.915 1.00 92.62 89 ALA A C 1
ATOM 702 O O . ALA A 1 89 ? -3.178 4.159 9.703 1.00 92.62 89 ALA A O 1
ATOM 703 N N . ASP A 1 90 ? -2.948 5.193 11.689 1.00 93.69 90 ASP A N 1
ATOM 704 C CA . ASP A 1 90 ? -3.222 6.547 11.210 1.00 93.69 90 ASP A CA 1
ATOM 705 C C . ASP A 1 90 ? -2.178 7.015 10.192 1.00 93.69 90 ASP A C 1
ATOM 707 O O . ASP A 1 90 ? -2.537 7.562 9.149 1.00 93.69 90 ASP A O 1
ATOM 711 N N . GLU A 1 91 ? -0.894 6.737 10.427 1.00 94.12 91 GLU A N 1
ATOM 712 C CA . GLU A 1 91 ? 0.176 7.051 9.475 1.00 94.12 91 GLU A CA 1
ATOM 713 C C . GLU A 1 91 ? -0.010 6.323 8.134 1.00 94.12 91 GLU A C 1
ATOM 715 O O . GLU A 1 91 ? 0.142 6.929 7.070 1.00 94.12 91 GLU A O 1
ATOM 720 N N . ILE A 1 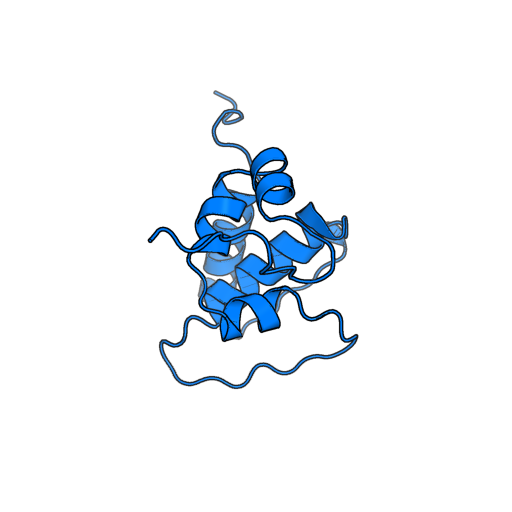92 ? -0.358 5.030 8.157 1.00 93.50 92 ILE A N 1
ATOM 721 C CA . ILE A 1 92 ? -0.642 4.262 6.935 1.00 93.50 92 ILE A CA 1
ATOM 722 C C . ILE A 1 92 ? -1.873 4.835 6.229 1.00 93.50 92 ILE A C 1
ATOM 724 O O . ILE A 1 92 ? -1.820 5.080 5.022 1.00 93.50 92 ILE A O 1
ATOM 728 N N . LYS A 1 93 ? -2.9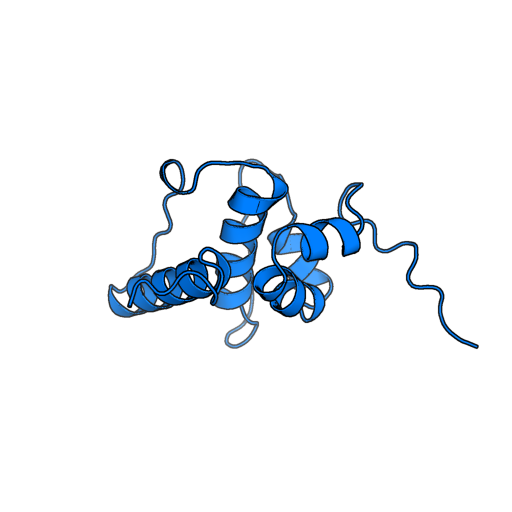55 5.099 6.970 1.00 91.94 93 LYS A N 1
ATOM 729 C CA . LYS A 1 93 ? -4.194 5.679 6.439 1.00 91.94 93 LYS A CA 1
ATOM 730 C C . LYS A 1 93 ? -3.934 7.018 5.754 1.00 91.94 93 LYS A C 1
ATOM 732 O O . LYS A 1 93 ? -4.335 7.195 4.608 1.00 91.94 93 LYS A O 1
ATOM 737 N N . GLN A 1 94 ? -3.235 7.940 6.413 1.00 91.81 94 GLN A N 1
ATOM 738 C CA . GLN A 1 94 ? -2.912 9.251 5.846 1.00 91.81 94 GLN A CA 1
ATOM 739 C C . GLN A 1 94 ? -2.073 9.138 4.574 1.00 91.81 94 GLN A C 1
ATOM 741 O O . GLN A 1 94 ? -2.322 9.859 3.608 1.00 91.81 94 GLN A O 1
ATOM 746 N N . ARG A 1 95 ? -1.104 8.214 4.544 1.00 91.12 95 ARG A N 1
ATOM 747 C CA . ARG A 1 95 ? -0.314 7.959 3.335 1.00 91.12 95 ARG A CA 1
ATOM 748 C C . ARG A 1 95 ? -1.198 7.449 2.203 1.00 91.12 95 ARG A C 1
ATOM 750 O O . ARG A 1 95 ? -1.149 8.023 1.127 1.00 91.12 95 ARG A O 1
ATOM 757 N N . VAL A 1 96 ? -2.035 6.437 2.438 1.00 91.06 96 VAL A N 1
ATOM 758 C CA . VAL A 1 96 ? -2.952 5.911 1.409 1.00 91.06 96 VAL A CA 1
ATOM 759 C C . VAL A 1 96 ? -3.891 7.005 0.894 1.00 91.06 96 VAL A C 1
ATOM 761 O O . VAL A 1 96 ? -4.022 7.156 -0.316 1.00 91.06 96 VAL A O 1
ATOM 764 N N . LEU A 1 97 ? -4.488 7.806 1.781 1.00 87.25 97 LEU A N 1
ATOM 765 C CA . LEU A 1 97 ? -5.398 8.891 1.395 1.00 87.25 97 LEU A CA 1
ATOM 766 C C . LEU A 1 97 ? -4.708 9.975 0.561 1.00 87.25 97 LEU A C 1
ATOM 768 O O . LEU A 1 97 ? -5.297 10.440 -0.409 1.00 87.25 97 LEU A O 1
ATOM 772 N N . ARG A 1 98 ? -3.454 10.323 0.882 1.00 83.75 98 ARG A N 1
ATOM 773 C CA . ARG A 1 98 ? -2.654 11.271 0.089 1.00 83.75 98 ARG A CA 1
ATOM 774 C C . ARG A 1 98 ? -2.495 10.826 -1.365 1.00 83.75 98 ARG A C 1
ATOM 776 O O . ARG A 1 98 ? -2.443 11.667 -2.246 1.00 83.75 98 ARG A O 1
ATOM 783 N N . PHE A 1 99 ? -2.376 9.524 -1.601 1.00 80.00 99 PHE A N 1
ATOM 784 C CA . PHE A 1 99 ? -2.213 8.976 -2.947 1.00 80.00 99 PHE A CA 1
ATOM 785 C C . PHE A 1 99 ? -3.552 8.647 -3.620 1.00 80.00 99 PHE A C 1
ATOM 787 O O . PHE A 1 99 ? -3.618 8.565 -4.838 1.00 80.00 99 PHE A O 1
ATOM 794 N N . ALA A 1 100 ? -4.615 8.416 -2.845 1.00 70.56 100 ALA A N 1
ATOM 795 C CA . ALA A 1 100 ? -5.920 8.027 -3.373 1.00 70.56 100 ALA A CA 1
ATOM 796 C C . ALA A 1 100 ? -6.825 9.214 -3.737 1.00 70.56 100 ALA A C 1
ATOM 798 O O . ALA A 1 100 ? -7.780 9.030 -4.491 1.00 70.56 100 ALA A O 1
ATOM 799 N N . ILE A 1 101 ? -6.554 10.407 -3.200 1.00 65.00 101 ILE A N 1
ATOM 800 C CA . ILE A 1 101 ? -7.336 11.619 -3.448 1.00 65.00 101 ILE A CA 1
ATOM 801 C C . ILE A 1 101 ? -6.466 12.598 -4.249 1.00 65.00 101 ILE A C 1
ATOM 803 O O . ILE A 1 101 ? -5.480 13.090 -3.704 1.00 65.00 101 ILE A O 1
ATOM 807 N N . PRO A 1 102 ? -6.813 12.895 -5.516 1.00 55.78 102 PRO A N 1
ATOM 808 C CA . PRO A 1 102 ? -6.114 13.900 -6.309 1.00 55.78 102 PRO A CA 1
ATOM 809 C C . PRO A 1 102 ? -6.155 15.266 -5.622 1.00 55.78 102 PRO A C 1
ATOM 811 O O . PR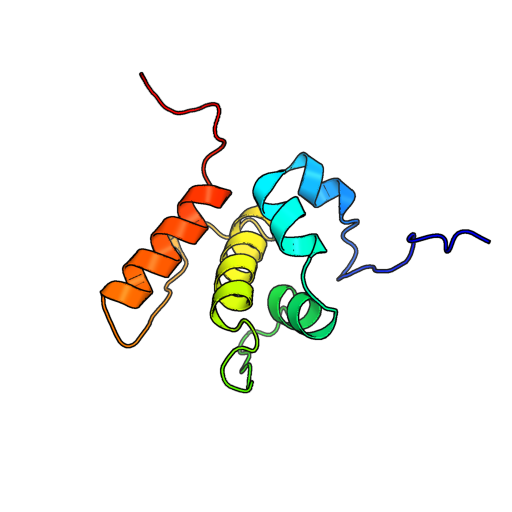O A 1 102 ? -7.215 15.711 -5.175 1.00 55.78 102 PRO A O 1
ATOM 814 N N . SER A 1 103 ? -5.007 15.939 -5.595 1.00 54.88 103 SER A N 1
ATOM 815 C CA . SER A 1 103 ? -4.802 17.245 -4.949 1.00 54.88 103 SER A CA 1
ATOM 816 C C . SER A 1 103 ? -5.742 18.357 -5.463 1.00 54.88 103 SER A C 1
ATOM 818 O O . SER A 1 103 ? -5.988 19.322 -4.745 1.00 54.88 103 SER A O 1
ATOM 820 N N . ASP A 1 104 ? -6.332 18.191 -6.653 1.00 55.75 104 ASP A N 1
ATOM 821 C CA . ASP A 1 104 ? -7.295 19.128 -7.265 1.00 55.75 104 ASP A CA 1
ATOM 822 C C . ASP A 1 104 ? -8.737 19.014 -6.733 1.00 55.75 104 ASP A C 1
ATOM 824 O O . ASP A 1 104 ? -9.617 19.766 -7.150 1.00 55.75 104 ASP A O 1
ATOM 828 N N . LYS A 1 105 ? -9.020 18.086 -5.810 1.00 47.75 105 LYS A N 1
ATOM 829 C CA . LYS A 1 105 ? -10.336 17.956 -5.158 1.00 47.75 105 LYS A CA 1
ATOM 830 C C . LYS A 1 105 ? -10.268 18.202 -3.656 1.00 47.75 105 LYS A C 1
ATOM 832 O O . LYS A 1 105 ? -10.815 17.423 -2.878 1.00 47.75 105 LYS A O 1
ATOM 837 N N . ASN A 1 106 ? -9.627 19.291 -3.244 1.00 41.97 106 ASN A N 1
ATOM 838 C CA . ASN A 1 106 ? -9.863 19.834 -1.911 1.00 41.97 106 ASN A CA 1
ATOM 839 C C . ASN A 1 106 ? -11.128 20.712 -1.988 1.00 41.97 106 ASN A C 1
ATOM 841 O O . ASN A 1 106 ? -11.065 21.766 -2.625 1.00 41.97 106 ASN A O 1
ATOM 845 N N . PRO A 1 107 ? -12.290 20.293 -1.446 1.00 43.81 107 PRO A N 1
ATOM 846 C CA . PRO A 1 107 ? -13.465 21.153 -1.429 1.00 43.81 107 PRO A CA 1
ATOM 847 C C . PRO A 1 107 ? -13.144 22.342 -0.520 1.00 43.81 107 PRO A C 1
ATOM 849 O O . PRO A 1 107 ? -12.987 22.178 0.690 1.00 43.81 107 PRO A O 1
ATOM 852 N N . SER A 1 108 ? -12.953 23.506 -1.140 1.00 43.66 108 SER A N 1
ATOM 853 C CA . SER A 1 108 ? -13.027 24.795 -0.450 1.00 43.66 108 SER A CA 1
ATOM 854 C C . SER A 1 108 ? -14.485 25.123 -0.161 1.00 43.66 108 SER A C 1
ATOM 856 O O . SER A 1 108 ? -15.333 24.744 -1.003 1.00 43.66 108 SER A O 1
#

Radius of gyration: 14.76 Å; Cα contacts (8 Å, |Δi|>4): 64; chains: 1; bounding box: 38×40×42 Å

Nearest PDB structures (foldseek):
  1qhh-assembly1_A  TM=8.872E-01  e=1.323E-03  Geobacillus stearothermophilus
  2pjr-assembly1_A  TM=9.610E-01  e=1.493E-02  Geobacillus stearothermophilus
  1pjr-assembly1_A  TM=8.880E-01  e=1.413E-02  Geobacillus stearothermophilus
  3lfu-assembly1_A  TM=9.025E-01  e=1.413E-02  Escherichia coli

Secondary structure (DSSP, 8-state):
-----TT--BTTB-HHHHHHH-HHHHHHHHTS-HHHHHHHH---SS------TTS-HHHHHHHHHHIIIIIS---GGG-----S-HHHHHHHHHHHHHHHS-GGG---

Solvent-accessible surface area (backbone atoms only — not comparable to full-atom values): 6982 Å² total; per-residue (Å²): 134,86,80,80,83,82,75,79,60,68,77,93,43,58,68,66,64,44,38,78,73,34,54,64,46,32,65,54,55,71,72,46,52,71,70,46,46,49,63,34,65,58,80,64,95,74,81,85,86,85,76,64,88,89,72,46,65,68,58,36,52,44,50,26,54,48,40,39,33,73,73,68,61,43,58,68,94,80,59,84,89,87,68,98,42,70,69,62,44,51,53,47,49,54,52,44,49,63,50,72,49,66,84,90,69,68,86,124

Mean predicted aligned error: 8.07 Å

Sequence (108 aa):
MPVHLENLAVGNLKYKYIEDICKEFYDSFIKLNDYQKAAVTNEDKAFLLNASVGSGKTTVLVNKVLYLGMVKKVPLSKMFVLTFTNKAADEIKQRVLRFAIPSDKNPS